Protein AF-A0A2V6U4R4-F1 (afdb_monomer)

pLDDT: mean 84.95, std 18.29, range [41.78, 98.5]

Sequence (99 aa):
MRAALGGVLVFAVSGLGAGFGWAGSFTIEPGQSALVVQVFKDGVAARLAHDHVVQARAFSGSVAYDPQKPDASSIQVKVEVGSLVADEPATRRKLGLAA

Structure (mmCIF, N/CA/C/O backbone):
data_AF-A0A2V6U4R4-F1
#
_entry.id   AF-A0A2V6U4R4-F1
#
loop_
_atom_site.group_PDB
_atom_site.id
_atom_site.type_symbol
_atom_site.label_atom_id
_atom_site.label_alt_id
_atom_site.label_comp_id
_atom_site.label_asym_id
_atom_site.label_entity_id
_atom_site.label_seq_id
_atom_site.pdbx_PDB_ins_code
_atom_site.Cartn_x
_atom_site.Cartn_y
_atom_site.Cartn_z
_atom_site.occupancy
_atom_site.B_iso_or_equiv
_atom_site.auth_seq_id
_atom_site.auth_comp_id
_atom_site.auth_asym_id
_atom_site.auth_atom_id
_atom_site.pdbx_PDB_model_num
ATOM 1 N N . MET A 1 1 ? 44.208 39.583 -48.504 1.00 41.78 1 MET A N 1
ATOM 2 C CA . MET A 1 1 ? 42.989 39.156 -49.226 1.00 41.78 1 MET A CA 1
ATOM 3 C C . MET A 1 1 ? 42.238 38.177 -48.338 1.00 41.78 1 MET A C 1
ATOM 5 O O . MET A 1 1 ? 42.860 37.280 -47.790 1.00 41.78 1 MET A O 1
ATOM 9 N N . ARG A 1 2 ? 40.953 38.450 -48.086 1.00 45.47 2 ARG A N 1
ATO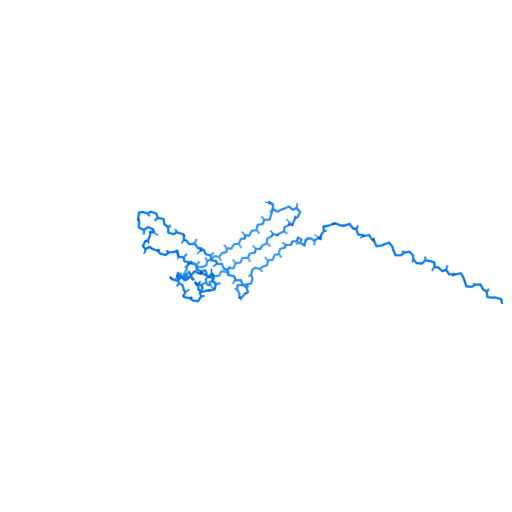M 10 C CA . ARG A 1 2 ? 40.078 37.735 -47.143 1.00 45.47 2 ARG A CA 1
ATOM 11 C C . ARG A 1 2 ? 39.403 36.582 -47.890 1.00 45.47 2 ARG A C 1
ATOM 13 O O . ARG A 1 2 ? 38.844 36.826 -48.951 1.00 45.47 2 ARG A O 1
ATOM 20 N N . ALA A 1 3 ? 39.397 35.385 -47.320 1.00 43.03 3 ALA A N 1
ATOM 21 C CA . ALA A 1 3 ? 38.456 34.332 -47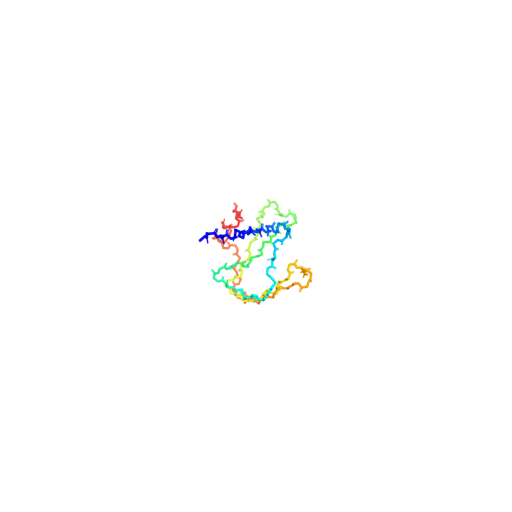.688 1.00 43.03 3 ALA A CA 1
ATOM 22 C C . ALA A 1 3 ? 38.116 33.554 -46.412 1.00 43.03 3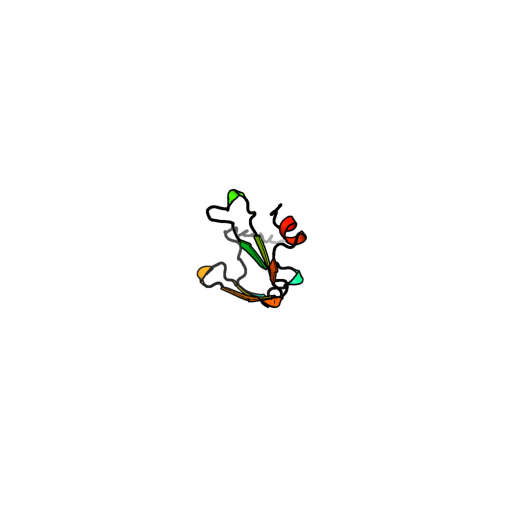 ALA A C 1
ATOM 24 O O . ALA A 1 3 ? 38.806 32.613 -46.036 1.00 43.03 3 ALA A O 1
ATOM 25 N N . ALA A 1 4 ? 37.097 34.022 -45.692 1.00 45.12 4 ALA A N 1
ATOM 26 C CA . ALA A 1 4 ? 36.482 33.257 -44.619 1.00 45.12 4 ALA A CA 1
ATOM 27 C C . ALA A 1 4 ? 35.429 32.353 -45.271 1.00 45.12 4 ALA A C 1
ATOM 29 O O . ALA A 1 4 ? 34.414 32.852 -45.756 1.00 45.12 4 ALA A O 1
ATOM 30 N N . LEU A 1 5 ? 35.692 31.046 -45.345 1.00 48.25 5 LEU A N 1
ATOM 31 C CA . LEU A 1 5 ? 34.666 30.076 -45.718 1.00 48.25 5 LEU A CA 1
ATOM 32 C C . LEU A 1 5 ? 33.695 29.929 -44.543 1.00 48.25 5 LEU A C 1
ATOM 34 O O . LEU A 1 5 ? 34.075 29.491 -43.459 1.00 48.25 5 LEU A O 1
ATOM 38 N N . GLY A 1 6 ? 32.444 30.328 -44.771 1.00 44.22 6 GLY A N 1
ATOM 39 C CA . GLY A 1 6 ? 31.339 30.110 -43.849 1.00 44.22 6 GLY A CA 1
ATOM 40 C C . GLY A 1 6 ? 30.996 28.625 -43.770 1.00 44.22 6 GLY A C 1
ATOM 41 O O . GLY A 1 6 ? 30.605 28.021 -44.767 1.00 44.22 6 GLY A O 1
ATOM 42 N N . GLY A 1 7 ? 31.145 28.041 -42.583 1.00 49.09 7 GLY A N 1
ATOM 43 C CA . GLY A 1 7 ? 30.633 26.710 -42.278 1.00 49.09 7 GLY A CA 1
ATOM 44 C C . GLY A 1 7 ? 29.139 26.787 -41.981 1.00 49.09 7 GLY A C 1
ATOM 45 O O . GLY A 1 7 ? 28.730 27.422 -41.011 1.00 49.09 7 GLY A O 1
ATOM 46 N N . VAL A 1 8 ? 28.323 26.151 -42.818 1.00 48.50 8 VAL A N 1
ATOM 47 C CA . VAL A 1 8 ? 26.898 25.937 -42.546 1.00 48.50 8 VAL A CA 1
ATOM 48 C C . VAL A 1 8 ? 26.785 24.865 -41.463 1.00 48.50 8 VAL A C 1
ATOM 50 O O . VAL A 1 8 ? 27.150 23.712 -41.683 1.00 48.50 8 VAL A O 1
ATOM 53 N N . LEU A 1 9 ? 26.294 25.246 -40.285 1.00 45.19 9 LEU A N 1
ATOM 54 C CA . LEU A 1 9 ? 25.995 24.321 -39.198 1.00 45.19 9 LEU A CA 1
ATOM 55 C C . LEU A 1 9 ? 24.560 23.810 -39.382 1.00 45.19 9 LEU A C 1
ATOM 57 O O . LEU A 1 9 ? 23.595 24.519 -39.101 1.00 45.19 9 LEU A O 1
ATOM 61 N N . VAL A 1 10 ? 24.414 22.590 -39.895 1.00 51.12 10 VAL A N 1
ATOM 62 C CA . VAL A 1 10 ? 23.112 21.918 -39.989 1.00 51.12 10 VAL A CA 1
ATOM 63 C C . VAL A 1 10 ? 22.810 21.277 -38.635 1.00 51.12 10 VAL A C 1
ATOM 65 O O . VAL A 1 10 ? 23.373 20.241 -38.294 1.00 51.12 10 VAL A O 1
ATOM 68 N N . PHE A 1 11 ? 21.915 21.884 -37.855 1.00 47.81 11 PHE A N 1
ATOM 69 C CA . PHE A 1 11 ? 21.291 21.210 -36.717 1.00 47.81 11 PHE A CA 1
ATOM 70 C C . PHE A 1 11 ? 20.166 20.315 -37.238 1.00 47.81 11 PHE A C 1
ATOM 72 O O . PHE A 1 11 ? 19.063 20.781 -37.522 1.00 47.81 11 PHE A O 1
ATOM 79 N N . ALA A 1 12 ? 20.441 19.020 -37.369 1.00 56.91 12 ALA A N 1
ATOM 80 C CA . ALA A 1 12 ? 19.386 18.030 -37.513 1.00 56.91 12 ALA A CA 1
ATOM 81 C C . ALA A 1 12 ? 18.660 17.904 -36.163 1.00 56.91 12 ALA A C 1
ATOM 83 O O . ALA A 1 12 ? 19.157 17.271 -35.232 1.00 56.91 12 ALA A O 1
ATOM 84 N N . VAL A 1 13 ? 17.491 18.536 -36.034 1.00 56.50 13 VAL A N 1
ATOM 85 C CA . VAL A 1 13 ? 16.556 18.232 -34.946 1.00 56.50 13 VAL A CA 1
ATOM 86 C C . VAL A 1 13 ? 15.868 16.921 -35.305 1.00 56.50 13 VAL A C 1
ATOM 88 O O . VAL A 1 13 ? 14.897 16.888 -36.059 1.00 56.50 13 VAL A O 1
ATOM 91 N N . SER A 1 14 ? 16.404 15.822 -34.782 1.00 59.75 14 SER A N 1
ATOM 92 C CA . SER A 1 14 ? 15.755 14.515 -34.828 1.00 59.75 14 SER A CA 1
ATOM 93 C C . SER A 1 14 ? 14.593 14.499 -33.838 1.00 59.75 14 SER A C 1
ATOM 95 O O . SER A 1 14 ? 14.750 14.143 -32.673 1.00 59.75 14 SER A O 1
ATOM 97 N N . GLY A 1 15 ? 13.414 14.909 -34.299 1.00 66.38 15 GLY A N 1
ATOM 98 C CA . GLY A 1 15 ? 12.157 14.596 -33.633 1.00 66.38 15 GLY A CA 1
ATOM 99 C C . GLY A 1 15 ? 11.692 13.197 -34.032 1.00 66.38 15 GLY A C 1
ATOM 100 O O . GLY A 1 15 ? 11.125 13.039 -35.107 1.00 66.38 15 GLY A O 1
ATOM 101 N N . LEU A 1 16 ? 11.903 12.200 -33.168 1.00 56.62 16 LEU A N 1
ATOM 102 C CA . LEU A 1 16 ? 11.196 10.915 -33.204 1.00 56.62 16 LEU A CA 1
ATOM 103 C C . LEU A 1 16 ? 10.906 10.427 -31.774 1.00 56.62 16 LEU A C 1
ATOM 105 O O . LEU A 1 16 ? 11.800 9.984 -31.067 1.00 56.62 16 LEU A O 1
ATOM 109 N N . GLY A 1 17 ? 9.635 10.582 -31.390 1.00 52.53 17 GLY A N 1
ATOM 110 C CA . GLY A 1 17 ? 8.761 9.606 -30.723 1.00 52.53 17 GLY A CA 1
ATOM 111 C C . GLY A 1 17 ? 9.261 8.752 -29.549 1.00 52.53 17 GLY A C 1
ATOM 112 O O . GLY A 1 17 ? 10.189 7.971 -29.689 1.00 52.53 17 GLY A O 1
ATOM 113 N N . ALA A 1 18 ? 8.463 8.790 -28.471 1.00 55.22 18 ALA A N 1
ATOM 114 C CA . ALA A 1 18 ? 8.519 8.019 -27.221 1.00 55.22 18 ALA A CA 1
ATOM 115 C C . ALA A 1 18 ? 9.634 8.442 -26.252 1.00 55.22 18 ALA A C 1
ATOM 117 O O . ALA A 1 18 ? 10.809 8.146 -26.432 1.00 55.22 18 ALA A O 1
ATOM 118 N N . GLY A 1 19 ? 9.247 9.139 -25.178 1.00 54.50 19 GLY A N 1
ATOM 119 C CA . GLY A 1 19 ? 10.161 9.431 -24.079 1.00 54.50 19 GLY A CA 1
ATOM 120 C C . GLY A 1 19 ? 10.744 8.130 -23.533 1.00 54.50 19 GLY A C 1
ATOM 121 O O . GLY A 1 19 ? 9.996 7.209 -23.208 1.00 54.50 19 GLY A O 1
ATOM 122 N N . PHE A 1 20 ? 12.071 8.053 -23.436 1.00 56.91 20 PHE A N 1
ATOM 123 C CA . PHE A 1 20 ? 12.751 6.976 -22.729 1.00 56.91 20 PHE A CA 1
ATOM 124 C C . PHE A 1 20 ? 12.299 7.015 -21.269 1.00 56.91 20 PHE A C 1
ATOM 126 O O . PHE A 1 20 ? 12.796 7.810 -20.473 1.00 56.91 20 PHE A O 1
ATOM 133 N N . GLY A 1 21 ? 11.311 6.196 -20.915 1.00 64.56 21 GLY A N 1
ATOM 134 C CA . GLY A 1 21 ? 11.055 5.899 -19.517 1.00 64.56 21 GLY A CA 1
ATOM 135 C C . GLY A 1 21 ? 12.293 5.192 -18.969 1.00 64.56 21 GLY A C 1
ATOM 136 O O . GLY A 1 21 ? 12.824 4.281 -19.605 1.00 64.56 21 GLY A O 1
ATOM 137 N N . TRP A 1 22 ? 12.794 5.642 -17.825 1.00 77.56 22 TRP A N 1
ATOM 138 C CA . TRP A 1 22 ? 13.985 5.051 -17.230 1.00 77.56 22 TRP A CA 1
ATOM 139 C C . TRP A 1 22 ? 13.604 3.718 -16.590 1.00 77.56 22 TRP A C 1
ATOM 141 O O . TRP A 1 22 ? 12.731 3.676 -15.723 1.00 77.56 22 TRP A O 1
ATOM 151 N N . ALA A 1 23 ? 14.254 2.641 -17.029 1.00 91.50 23 ALA A N 1
ATOM 152 C CA . ALA A 1 23 ? 14.229 1.375 -16.316 1.00 91.50 23 ALA A CA 1
ATOM 153 C C . ALA A 1 23 ? 15.159 1.457 -15.099 1.00 91.50 23 ALA A C 1
ATOM 155 O O . ALA A 1 23 ? 16.207 2.109 -15.153 1.00 91.50 23 ALA A O 1
ATOM 156 N N . GLY A 1 24 ? 14.801 0.798 -14.003 1.00 94.88 24 GLY A N 1
ATOM 157 C CA . GLY A 1 24 ? 15.627 0.824 -12.805 1.00 94.88 24 GLY A CA 1
ATOM 158 C C . GLY A 1 24 ? 15.014 0.139 -11.596 1.00 94.88 24 GLY A C 1
ATOM 159 O O . GLY A 1 24 ? 13.863 -0.299 -11.607 1.00 94.88 24 GLY A O 1
ATOM 160 N N . SER A 1 25 ? 15.827 0.082 -10.544 1.00 96.81 25 SER A N 1
ATOM 161 C CA . SER A 1 25 ? 15.434 -0.388 -9.222 1.00 96.81 25 S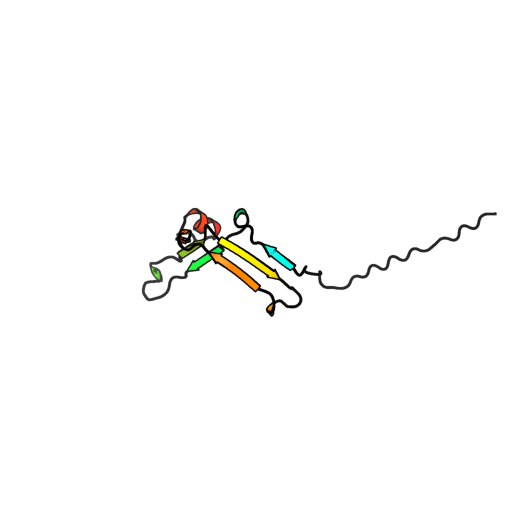ER A CA 1
ATOM 162 C C . SER A 1 25 ? 15.327 0.795 -8.270 1.00 96.81 25 SER A C 1
ATOM 164 O O . SER A 1 25 ? 16.255 1.598 -8.163 1.00 96.81 25 SER A O 1
ATOM 166 N N . PHE A 1 26 ? 14.212 0.879 -7.557 1.00 96.69 26 PHE A N 1
ATOM 167 C CA . PHE A 1 26 ? 13.897 1.959 -6.630 1.00 96.69 26 PHE A CA 1
ATOM 168 C C . PHE A 1 26 ? 13.576 1.389 -5.253 1.00 96.69 26 PHE A C 1
ATOM 170 O O . PHE A 1 26 ? 12.978 0.318 -5.139 1.00 96.69 26 PHE A O 1
ATOM 177 N N . THR A 1 27 ? 13.933 2.129 -4.209 1.00 98.06 27 THR A N 1
ATOM 178 C CA . THR A 1 27 ? 13.505 1.847 -2.835 1.00 98.06 27 THR A CA 1
ATOM 179 C C . THR A 1 27 ? 12.291 2.704 -2.513 1.00 98.06 27 THR A C 1
ATOM 181 O O . THR A 1 27 ? 12.258 3.889 -2.843 1.00 98.06 27 THR A O 1
ATOM 184 N N . ILE A 1 28 ? 11.290 2.113 -1.867 1.00 97.88 28 ILE A N 1
ATOM 185 C CA . ILE A 1 28 ? 10.105 2.840 -1.413 1.00 97.88 28 ILE A CA 1
ATOM 186 C C . ILE A 1 28 ? 10.483 3.675 -0.188 1.00 97.88 28 ILE A C 1
ATOM 188 O O . ILE A 1 28 ? 10.901 3.117 0.822 1.00 97.88 28 ILE A O 1
ATOM 192 N N . GLU A 1 29 ? 10.297 4.993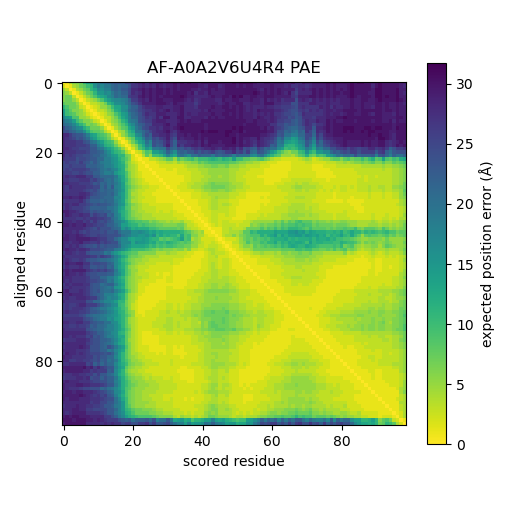 -0.274 1.00 97.56 29 GLU A N 1
ATOM 193 C CA . GLU A 1 29 ? 10.453 5.927 0.846 1.00 97.56 29 GLU A CA 1
ATOM 194 C C . GLU A 1 29 ? 9.108 6.077 1.582 1.00 97.56 29 GLU A C 1
ATOM 196 O O . GLU A 1 29 ? 8.197 6.728 1.050 1.00 97.56 29 GLU A O 1
ATOM 201 N N . PRO A 1 30 ? 8.926 5.487 2.781 1.00 95.12 30 PRO A N 1
ATOM 202 C CA . PRO A 1 30 ? 7.620 5.443 3.436 1.00 95.12 30 PRO A CA 1
ATOM 203 C C . PRO A 1 30 ? 7.095 6.829 3.818 1.00 95.12 30 PRO A C 1
ATOM 205 O O . PRO A 1 30 ? 5.889 7.055 3.743 1.00 95.12 30 PRO A O 1
ATOM 208 N N . GLY A 1 31 ? 7.973 7.781 4.159 1.00 94.88 31 GLY A N 1
ATOM 209 C CA . GLY A 1 31 ? 7.566 9.147 4.516 1.00 94.88 31 GLY A CA 1
ATOM 210 C C . GLY A 1 31 ? 6.979 9.948 3.347 1.00 94.88 31 GLY A C 1
ATOM 211 O O . GLY A 1 31 ? 6.286 10.944 3.558 1.00 94.88 31 GLY A O 1
ATOM 212 N N . GLN A 1 32 ? 7.233 9.506 2.115 1.00 96.06 32 GLN A N 1
ATOM 213 C CA . GLN A 1 32 ? 6.749 10.112 0.869 1.00 96.06 32 GLN A CA 1
ATOM 214 C C . GLN A 1 32 ? 5.710 9.225 0.160 1.00 96.06 32 GLN A C 1
ATOM 216 O O . GLN A 1 32 ? 5.221 9.581 -0.911 1.00 96.06 32 GLN A O 1
ATOM 221 N N . SER A 1 33 ? 5.360 8.079 0.748 1.00 96.25 33 SER A N 1
ATOM 222 C CA . SER A 1 33 ? 4.510 7.059 0.134 1.00 96.25 33 SER A CA 1
ATOM 223 C C . SER A 1 33 ? 3.279 6.770 0.990 1.00 96.25 33 SER A C 1
ATOM 225 O O . SER A 1 33 ? 3.223 7.074 2.180 1.00 96.25 33 SER A O 1
ATOM 227 N N . ALA A 1 34 ? 2.263 6.155 0.391 1.00 95.12 34 ALA A N 1
ATOM 228 C CA . ALA A 1 34 ? 1.121 5.629 1.125 1.00 95.12 34 ALA A CA 1
ATOM 229 C C . ALA A 1 34 ? 0.749 4.257 0.568 1.00 95.12 34 ALA A C 1
ATOM 231 O O . ALA A 1 34 ? 0.563 4.113 -0.638 1.00 95.12 34 ALA A O 1
ATOM 232 N N . LEU A 1 35 ? 0.614 3.272 1.455 1.00 96.62 35 LEU A N 1
ATOM 233 C CA . LEU A 1 35 ? 0.053 1.968 1.131 1.00 96.62 35 LEU A CA 1
ATOM 234 C C . LEU A 1 35 ? -1.294 1.830 1.832 1.00 96.62 35 LEU A C 1
ATOM 236 O O . LEU A 1 35 ? -1.371 1.838 3.065 1.00 96.62 35 LEU A O 1
ATOM 240 N 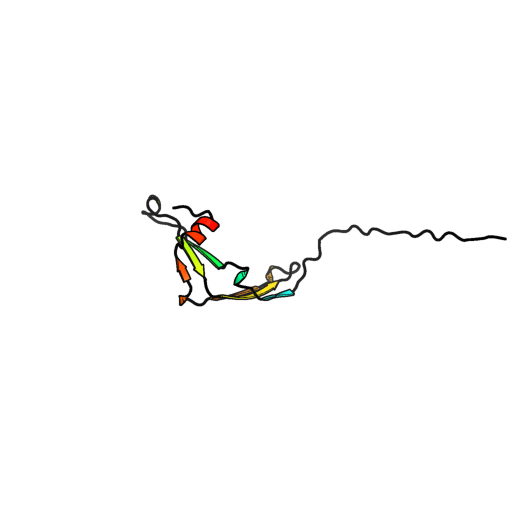N . VAL A 1 36 ? -2.352 1.742 1.033 1.00 96.38 36 VAL A N 1
ATOM 241 C CA . VAL A 1 36 ? -3.728 1.763 1.514 1.00 96.38 36 VAL A CA 1
ATOM 242 C C . VAL A 1 36 ? -4.559 0.736 0.759 1.00 96.38 36 VAL A C 1
ATOM 244 O O . VAL A 1 36 ? -4.424 0.601 -0.455 1.00 96.38 36 VAL A O 1
ATOM 247 N N . VAL A 1 37 ? -5.438 0.047 1.480 1.00 95.94 37 VAL A N 1
ATOM 248 C CA . VAL A 1 37 ? -6.475 -0.818 0.918 1.00 95.94 37 VAL A CA 1
ATOM 249 C C . VAL A 1 37 ? -7.831 -0.194 1.211 1.00 95.94 37 VAL A C 1
ATOM 251 O O . VAL A 1 37 ? -8.144 0.096 2.365 1.00 95.94 37 VAL A O 1
ATOM 254 N N . GLN A 1 38 ? -8.638 -0.003 0.170 1.00 95.00 38 GLN A N 1
ATOM 255 C CA . GLN A 1 38 ? -10.057 0.298 0.317 1.00 95.00 38 GLN A CA 1
ATOM 256 C C . GLN A 1 38 ? -10.842 -1.011 0.265 1.00 95.00 38 GLN A C 1
ATOM 258 O O . GLN A 1 38 ? -10.646 -1.826 -0.637 1.00 95.00 38 GLN A O 1
ATOM 263 N N . VAL A 1 39 ? -11.716 -1.207 1.245 1.00 93.62 39 VAL A N 1
ATOM 264 C CA . VAL A 1 39 ? -12.579 -2.380 1.354 1.00 93.62 39 VAL A CA 1
ATOM 265 C C . VAL A 1 39 ? -14.008 -1.933 1.088 1.00 93.62 39 VAL A C 1
ATOM 267 O O . VAL A 1 39 ? -14.539 -1.074 1.790 1.00 93.62 39 VAL A O 1
ATOM 270 N N . PHE A 1 40 ? -14.620 -2.517 0.064 1.00 92.00 40 PHE A N 1
ATOM 271 C CA . PHE A 1 40 ? -15.980 -2.189 -0.343 1.00 92.00 40 PHE A CA 1
ATOM 272 C C . PHE A 1 40 ? -16.983 -3.026 0.439 1.00 92.00 40 PHE A C 1
ATOM 274 O O . PHE A 1 40 ? -16.819 -4.239 0.590 1.00 92.00 40 PHE A O 1
ATOM 281 N N . LYS A 1 41 ? -18.029 -2.372 0.934 1.00 91.44 41 LYS A N 1
ATOM 282 C CA . LYS A 1 41 ? -19.150 -3.053 1.587 1.00 91.44 41 LYS A CA 1
ATOM 283 C C . LYS A 1 41 ? -19.924 -3.910 0.578 1.00 91.44 41 LYS A C 1
ATOM 285 O O . LYS A 1 41 ? -20.196 -3.468 -0.538 1.00 91.44 41 LYS A O 1
ATOM 290 N N . ASP A 1 42 ? -20.356 -5.091 1.001 1.00 90.62 42 ASP A N 1
ATOM 291 C CA . ASP A 1 42 ? -21.171 -5.993 0.183 1.00 90.62 42 ASP A CA 1
ATOM 292 C C . ASP A 1 42 ? -22.178 -6.779 1.047 1.00 90.62 42 ASP A C 1
ATOM 294 O O . ASP A 1 42 ? -22.100 -6.785 2.280 1.00 90.62 42 ASP A O 1
ATOM 298 N N . GLY A 1 43 ? -23.165 -7.403 0.406 1.00 90.88 43 GLY A N 1
ATOM 299 C CA . GLY A 1 43 ? -24.198 -8.219 1.039 1.00 90.88 43 GLY A CA 1
ATOM 300 C C . GLY A 1 43 ? -25.466 -7.462 1.450 1.00 90.88 43 GLY A C 1
ATOM 301 O O . GLY A 1 43 ? -25.656 -6.276 1.182 1.00 90.88 43 GLY A O 1
ATOM 302 N N . VAL A 1 44 ? -26.374 -8.175 2.123 1.00 87.25 44 VAL A N 1
ATOM 303 C CA . VAL A 1 44 ? -27.749 -7.714 2.422 1.00 87.25 44 VAL A CA 1
ATOM 304 C C . VAL A 1 44 ? -27.784 -6.411 3.239 1.00 87.25 44 VAL A C 1
ATOM 306 O O . VAL A 1 44 ? -28.706 -5.612 3.092 1.00 87.25 44 VAL A O 1
ATOM 309 N N . ALA A 1 45 ? -26.758 -6.152 4.053 1.00 83.19 45 ALA A N 1
ATOM 310 C CA . ALA A 1 45 ? -26.644 -4.949 4.881 1.00 83.19 45 ALA A CA 1
ATOM 311 C C . ALA A 1 45 ? -25.825 -3.808 4.237 1.00 83.19 45 ALA A C 1
ATOM 313 O O . ALA A 1 45 ? -25.656 -2.755 4.851 1.00 83.19 45 ALA A O 1
ATOM 314 N N . ALA A 1 46 ? -25.352 -3.955 2.993 1.00 87.75 46 ALA A N 1
ATOM 315 C CA . ALA A 1 46 ? -24.465 -2.988 2.330 1.00 87.75 46 ALA A CA 1
ATOM 316 C C . ALA A 1 46 ? -25.065 -1.582 2.142 1.00 87.75 46 ALA A C 1
ATOM 318 O O . ALA A 1 46 ? -24.342 -0.636 1.837 1.00 87.75 46 ALA A O 1
ATOM 319 N N . ARG A 1 47 ? -26.385 -1.415 2.288 1.00 84.81 47 ARG A N 1
ATOM 320 C CA . ARG A 1 47 ? -27.047 -0.099 2.219 1.00 84.81 47 ARG A CA 1
ATOM 321 C C . ARG A 1 47 ? -26.949 0.697 3.523 1.00 84.81 47 ARG A C 1
ATOM 323 O O . ARG A 1 47 ? -27.234 1.887 3.501 1.00 84.81 47 ARG A O 1
ATOM 330 N N . LEU A 1 48 ? -26.578 0.047 4.626 1.00 88.56 48 LEU A N 1
ATOM 331 C CA . LEU A 1 48 ? -26.463 0.654 5.957 1.00 88.56 48 LEU A CA 1
ATOM 332 C C . LEU A 1 48 ? -25.004 0.825 6.411 1.00 88.56 48 LEU A C 1
ATOM 334 O O . LEU A 1 48 ? -24.757 1.431 7.448 1.00 88.56 48 LEU A O 1
ATOM 338 N N . ALA A 1 49 ? -24.048 0.282 5.656 1.00 88.19 49 ALA A N 1
ATOM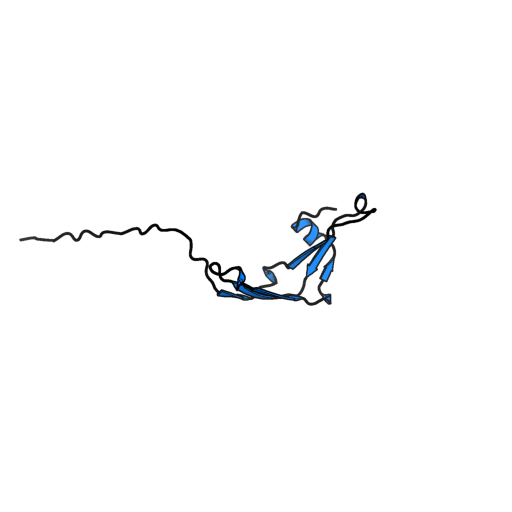 339 C CA . ALA A 1 49 ? -22.618 0.370 5.932 1.00 88.19 49 ALA A CA 1
ATOM 340 C C . ALA A 1 49 ? -21.932 1.426 5.049 1.00 88.19 49 ALA A C 1
ATOM 342 O O . ALA A 1 49 ? -22.485 1.876 4.042 1.00 88.19 49 ALA A O 1
ATOM 343 N N . HIS A 1 50 ? -20.699 1.778 5.408 1.00 90.62 50 HIS A N 1
ATOM 344 C CA . HIS A 1 50 ? -19.780 2.554 4.577 1.00 90.62 50 HIS A CA 1
ATOM 345 C C . HIS A 1 50 ? -18.633 1.669 4.078 1.00 90.62 50 HIS A C 1
ATOM 347 O O . HIS A 1 50 ? -18.407 0.581 4.603 1.00 90.62 50 HIS A O 1
ATOM 353 N N . ASP A 1 51 ? -17.915 2.138 3.059 1.00 92.56 51 ASP A N 1
ATOM 354 C CA . ASP A 1 51 ? -16.658 1.513 2.651 1.00 92.56 51 ASP A CA 1
ATOM 355 C C . ASP A 1 51 ? -15.569 1.831 3.671 1.00 92.56 51 ASP A C 1
ATOM 357 O O . ASP A 1 51 ? -15.492 2.948 4.202 1.00 92.56 51 ASP A O 1
ATOM 361 N N . HIS A 1 52 ? -14.712 0.853 3.918 1.00 94.12 52 HIS A N 1
ATOM 362 C CA . HIS A 1 52 ? -13.641 0.946 4.894 1.00 94.12 52 HIS A CA 1
ATOM 363 C C . HIS A 1 52 ? -12.309 1.231 4.218 1.00 94.12 52 HIS A C 1
ATOM 365 O O . HIS A 1 52 ? -12.100 0.952 3.034 1.00 94.12 52 HIS A O 1
ATOM 371 N N . VAL A 1 53 ? -11.376 1.761 4.997 1.00 96.19 53 VAL A N 1
ATOM 372 C CA . VAL A 1 53 ? -9.998 1.943 4.556 1.00 96.19 53 VAL A CA 1
ATOM 373 C C . VAL A 1 53 ? -9.029 1.408 5.593 1.00 96.19 53 VAL A C 1
ATOM 375 O O . VAL A 1 53 ? -9.198 1.647 6.783 1.00 96.19 53 VAL A O 1
ATOM 378 N N . VAL A 1 54 ? -7.989 0.711 5.146 1.00 97.69 54 VAL A N 1
ATOM 379 C CA . VAL A 1 54 ? -6.903 0.227 6.001 1.00 97.69 54 VAL A CA 1
ATOM 380 C C . VAL A 1 54 ? -5.584 0.752 5.458 1.00 97.69 54 VAL A C 1
ATOM 382 O O . VAL A 1 54 ? -5.231 0.490 4.309 1.00 97.69 54 VAL A O 1
ATOM 385 N N . GLN A 1 55 ? -4.847 1.493 6.281 1.00 97.62 55 GLN A N 1
ATOM 386 C CA . GLN A 1 55 ? -3.527 2.011 5.934 1.00 97.62 55 GLN A CA 1
ATOM 387 C C . GLN A 1 55 ? -2.429 1.268 6.693 1.00 97.62 55 GLN A C 1
ATOM 389 O O . GLN A 1 55 ? -2.518 1.097 7.907 1.00 97.62 55 GLN A O 1
ATOM 394 N N . ALA A 1 56 ? -1.351 0.913 5.993 1.00 98.12 56 ALA A N 1
ATOM 395 C CA . ALA A 1 56 ? -0.107 0.490 6.628 1.00 98.12 56 ALA A CA 1
ATOM 396 C C . ALA A 1 56 ? 0.705 1.712 7.080 1.00 98.12 56 ALA A C 1
ATOM 398 O O . ALA A 1 56 ? 1.052 2.572 6.263 1.00 98.12 56 ALA A O 1
ATOM 399 N N . ARG A 1 57 ? 1.015 1.800 8.380 1.00 96.88 57 ARG A N 1
ATOM 400 C CA . ARG A 1 57 ? 1.840 2.883 8.949 1.00 96.88 57 ARG A CA 1
ATOM 401 C C . ARG A 1 57 ? 3.330 2.558 8.986 1.00 96.88 57 ARG A C 1
ATOM 403 O O . ARG A 1 57 ? 4.136 3.482 8.996 1.00 96.88 57 ARG A O 1
ATOM 410 N N . ALA A 1 58 ? 3.692 1.278 8.953 1.00 98.12 58 ALA A N 1
ATOM 411 C CA . ALA A 1 58 ? 5.067 0.817 8.832 1.00 98.12 58 ALA A CA 1
ATOM 412 C C . ALA A 1 58 ? 5.172 -0.232 7.719 1.00 98.12 58 ALA A C 1
ATOM 414 O O . ALA A 1 58 ? 4.596 -1.322 7.791 1.00 98.1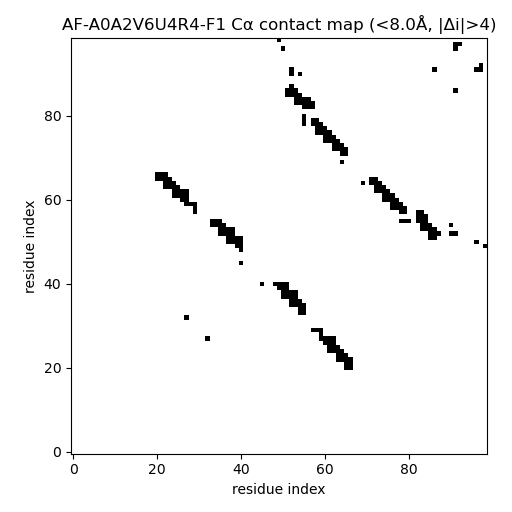2 58 ALA A O 1
ATOM 415 N N . PHE A 1 59 ? 5.911 0.122 6.673 1.00 98.44 59 PHE A N 1
ATOM 416 C CA . PHE A 1 59 ? 6.193 -0.741 5.537 1.00 98.44 59 PHE A CA 1
ATOM 417 C C . PHE A 1 59 ? 7.530 -0.361 4.904 1.00 98.44 59 PHE A C 1
ATOM 419 O O . PHE A 1 59 ? 8.028 0.750 5.085 1.00 98.44 59 PHE A O 1
ATOM 426 N N . SER A 1 60 ? 8.101 -1.291 4.153 1.00 98.44 60 SER A N 1
ATOM 427 C CA . SER A 1 60 ? 9.290 -1.079 3.331 1.00 98.44 60 SER A CA 1
ATOM 428 C C . SER A 1 60 ? 9.169 -1.889 2.049 1.00 98.44 60 SER A C 1
ATOM 430 O O . SER A 1 60 ? 8.351 -2.807 1.957 1.00 98.44 60 SER A O 1
ATOM 432 N N . GLY A 1 61 ? 9.963 -1.556 1.038 1.00 97.81 61 GLY A N 1
ATOM 433 C CA . GLY A 1 61 ? 9.916 -2.308 -0.203 1.00 97.81 61 GLY A CA 1
ATOM 434 C C . GLY A 1 61 ? 10.768 -1.731 -1.312 1.00 97.81 61 GLY A C 1
ATOM 435 O O . GLY A 1 61 ? 11.472 -0.733 -1.139 1.00 97.81 61 GLY A O 1
ATOM 436 N N . SER A 1 62 ? 10.673 -2.379 -2.462 1.00 98.25 62 SER A N 1
ATOM 437 C CA . SER A 1 62 ? 11.390 -2.014 -3.672 1.00 98.25 62 SER A CA 1
ATOM 438 C C . SER A 1 62 ? 10.509 -2.168 -4.907 1.00 98.25 62 SER A C 1
ATOM 440 O O . SER A 1 62 ? 9.524 -2.912 -4.919 1.00 98.25 62 SER A O 1
ATOM 442 N N . VAL A 1 63 ? 10.879 -1.435 -5.952 1.00 97.75 63 VAL A N 1
ATOM 443 C CA . VAL A 1 63 ? 10.246 -1.461 -7.269 1.00 97.75 63 VAL A CA 1
ATOM 444 C C . VAL A 1 63 ? 11.326 -1.750 -8.299 1.00 97.75 63 VAL A C 1
ATOM 446 O O . VAL A 1 63 ? 12.295 -1.002 -8.384 1.00 97.75 63 VAL A O 1
ATOM 449 N N . ALA A 1 64 ? 11.155 -2.805 -9.088 1.00 97.81 64 ALA A N 1
ATOM 450 C CA . ALA A 1 64 ? 11.899 -3.021 -10.322 1.00 97.81 64 ALA A CA 1
ATOM 451 C C . ALA A 1 64 ? 10.981 -2.643 -11.486 1.00 97.81 64 ALA A C 1
ATOM 453 O O . ALA A 1 64 ? 9.936 -3.267 -11.664 1.00 97.81 64 ALA A O 1
ATOM 454 N N . TYR A 1 65 ? 11.343 -1.612 -12.244 1.00 96.12 65 TYR A N 1
ATOM 455 C CA . TYR A 1 65 ? 10.518 -1.070 -13.321 1.00 96.12 65 TYR A CA 1
ATOM 456 C C . TYR A 1 65 ? 11.263 -1.093 -14.654 1.00 96.12 65 TYR A C 1
ATOM 458 O O . TYR A 1 65 ? 12.408 -0.650 -14.732 1.00 96.12 65 TYR A O 1
ATOM 466 N N . ASP A 1 66 ? 10.592 -1.570 -15.699 1.00 95.12 66 ASP A N 1
ATOM 467 C CA . ASP A 1 66 ? 11.023 -1.473 -17.091 1.00 95.12 66 ASP A CA 1
ATOM 468 C C . ASP A 1 66 ? 9.817 -1.073 -17.968 1.00 95.12 66 ASP A C 1
ATOM 470 O O . ASP A 1 66 ? 8.920 -1.889 -18.190 1.00 95.12 66 ASP A O 1
ATOM 474 N N . PRO A 1 67 ? 9.775 0.161 -18.502 1.00 93.56 67 PRO A N 1
ATOM 475 C CA . PRO A 1 67 ? 8.673 0.619 -19.348 1.00 93.56 67 PRO A CA 1
ATOM 476 C C . PRO A 1 67 ? 8.598 -0.099 -20.698 1.00 93.56 67 PRO A C 1
ATOM 478 O O . PRO A 1 67 ? 7.556 -0.054 -21.348 1.00 93.56 67 PRO A O 1
ATOM 481 N N . GLN A 1 68 ? 9.685 -0.732 -21.147 1.00 94.50 68 GLN A N 1
ATOM 482 C CA . GLN A 1 68 ? 9.699 -1.535 -22.372 1.00 94.50 68 GLN A CA 1
ATOM 483 C C . GLN A 1 68 ? 9.252 -2.979 -22.110 1.00 94.50 68 GLN A C 1
ATOM 485 O O . GLN A 1 68 ? 8.891 -3.690 -23.048 1.00 94.50 68 GLN A O 1
ATOM 490 N N . LYS A 1 69 ? 9.271 -3.420 -20.844 1.00 94.12 69 LYS A N 1
ATOM 491 C CA . LYS A 1 69 ? 8.847 -4.755 -20.399 1.00 94.12 69 LYS A CA 1
ATOM 492 C C . LYS A 1 69 ? 8.018 -4.655 -19.109 1.00 94.12 69 LYS A C 1
ATOM 494 O O . LYS A 1 69 ? 8.449 -5.145 -18.062 1.00 94.12 69 LYS A O 1
ATOM 499 N N . PRO A 1 70 ? 6.822 -4.043 -19.160 1.00 93.50 70 PRO A N 1
ATOM 500 C CA . PRO A 1 70 ? 6.006 -3.817 -17.968 1.00 93.50 70 PRO A CA 1
ATOM 501 C C . PRO A 1 70 ? 5.646 -5.121 -17.245 1.00 93.50 70 PRO A C 1
ATOM 503 O O . PRO A 1 70 ? 5.696 -5.163 -16.022 1.00 93.50 70 PRO A O 1
ATOM 506 N N . ASP A 1 71 ? 5.407 -6.210 -17.979 1.00 96.38 71 ASP A N 1
ATOM 507 C CA . ASP A 1 71 ? 5.082 -7.521 -17.395 1.00 96.38 71 ASP A CA 1
ATOM 508 C C . ASP A 1 71 ? 6.259 -8.166 -16.640 1.00 96.38 71 ASP A C 1
ATOM 510 O O . ASP A 1 71 ? 6.057 -9.060 -15.821 1.00 96.38 71 ASP A O 1
ATOM 514 N N . ALA A 1 72 ? 7.495 -7.722 -16.900 1.00 95.19 72 ALA A N 1
ATOM 515 C CA . ALA A 1 72 ? 8.687 -8.139 -16.161 1.00 95.19 72 ALA A CA 1
ATOM 516 C C . ALA A 1 72 ? 8.997 -7.218 -14.964 1.00 95.19 72 ALA A C 1
ATOM 518 O O . ALA A 1 72 ? 9.929 -7.487 -14.203 1.00 95.19 72 ALA A O 1
ATOM 519 N N . SER A 1 73 ? 8.240 -6.128 -14.799 1.00 97.62 73 SER A N 1
ATOM 520 C CA . SER A 1 73 ? 8.359 -5.238 -13.645 1.00 97.62 73 SER A CA 1
ATOM 521 C C . SER A 1 73 ? 7.750 -5.885 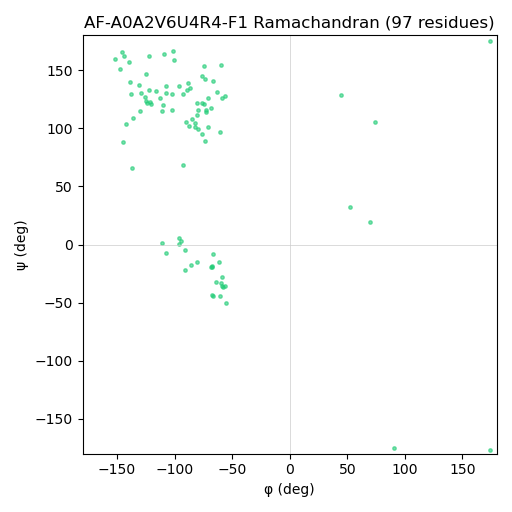-12.401 1.00 97.62 73 SER A C 1
ATOM 523 O O . SER A 1 73 ? 6.848 -6.718 -12.482 1.00 97.62 73 SER A O 1
ATOM 525 N N . SER A 1 74 ? 8.232 -5.503 -11.221 1.00 98.00 74 SER A N 1
ATOM 526 C CA . SER A 1 74 ? 7.719 -6.031 -9.957 1.00 98.00 74 SER A CA 1
ATOM 527 C C . SER A 1 74 ? 7.779 -5.003 -8.835 1.00 98.00 74 SER A C 1
ATOM 529 O O . SER A 1 74 ? 8.639 -4.123 -8.806 1.00 98.00 74 SER A O 1
ATOM 531 N N . ILE A 1 75 ? 6.850 -5.137 -7.892 1.00 97.75 75 ILE A N 1
ATOM 532 C CA . ILE A 1 75 ? 6.808 -4.366 -6.652 1.00 97.75 75 ILE A CA 1
ATOM 533 C C . ILE A 1 75 ? 6.760 -5.370 -5.509 1.00 97.75 75 ILE A C 1
ATOM 535 O O . ILE A 1 75 ? 5.909 -6.260 -5.492 1.00 97.75 75 ILE A O 1
ATOM 539 N N . GLN A 1 76 ? 7.672 -5.229 -4.554 1.00 98.25 76 GLN A N 1
ATOM 540 C CA . GLN A 1 76 ? 7.722 -6.062 -3.357 1.00 98.25 76 GLN A CA 1
ATOM 541 C C . GLN A 1 76 ? 7.608 -5.156 -2.143 1.00 98.25 76 GLN A C 1
ATOM 543 O O . GLN A 1 76 ? 8.412 -4.241 -1.973 1.00 98.25 76 GLN A O 1
ATOM 548 N N . VAL A 1 77 ? 6.606 -5.406 -1.302 1.00 98.19 77 VAL A N 1
ATOM 549 C CA . VAL A 1 77 ? 6.353 -4.618 -0.094 1.00 98.19 77 VAL A CA 1
ATOM 550 C C . VAL A 1 77 ? 6.211 -5.551 1.094 1.00 98.19 77 VAL A C 1
ATOM 552 O O . VAL A 1 77 ? 5.436 -6.506 1.056 1.00 98.19 77 VAL A O 1
ATOM 555 N N . LYS A 1 78 ? 6.942 -5.251 2.164 1.00 98.50 78 LYS A N 1
ATOM 556 C CA . LYS A 1 78 ? 6.760 -5.864 3.474 1.00 98.50 78 LYS A CA 1
ATOM 557 C C . LYS A 1 78 ? 6.000 -4.886 4.361 1.00 98.50 78 LYS A C 1
ATOM 559 O O . LYS A 1 78 ? 6.388 -3.727 4.482 1.00 98.50 78 LYS A O 1
ATOM 564 N N . VAL A 1 79 ? 4.938 -5.370 4.995 1.00 98.38 79 VAL A N 1
ATOM 565 C CA . VAL A 1 79 ? 4.101 -4.592 5.912 1.00 98.38 79 VAL A CA 1
ATOM 566 C C . VAL A 1 79 ? 4.196 -5.188 7.305 1.00 98.38 79 VAL A C 1
ATOM 568 O O . VAL A 1 79 ? 4.031 -6.395 7.478 1.00 98.38 79 VAL A O 1
ATOM 571 N N . GLU A 1 80 ? 4.422 -4.341 8.304 1.00 98.25 80 GLU A N 1
ATOM 572 C CA . GLU A 1 80 ? 4.330 -4.758 9.699 1.00 98.25 80 GLU A CA 1
ATOM 573 C C . GLU A 1 80 ? 2.853 -4.772 10.105 1.00 98.25 80 GLU A C 1
ATOM 575 O O . GLU A 1 80 ? 2.208 -3.724 10.180 1.00 98.25 80 GLU A O 1
ATOM 580 N N . VAL A 1 81 ? 2.300 -5.961 10.351 1.00 97.25 81 VAL A N 1
ATOM 581 C CA . VAL A 1 81 ? 0.852 -6.158 10.566 1.00 97.25 81 VAL A CA 1
ATOM 582 C C . VAL A 1 81 ? 0.317 -5.324 11.736 1.00 97.25 81 VAL A C 1
ATOM 584 O O . VAL A 1 81 ? -0.770 -4.762 11.644 1.00 97.25 81 VAL A O 1
ATOM 587 N N . GLY A 1 82 ? 1.099 -5.162 12.809 1.00 98.12 82 GLY A N 1
ATOM 588 C CA . GLY A 1 82 ? 0.723 -4.330 13.962 1.00 98.12 82 GLY A CA 1
ATOM 589 C C . GLY A 1 82 ? 0.636 -2.825 13.669 1.00 98.12 82 GLY A C 1
ATOM 590 O O . GLY A 1 82 ? 0.191 -2.068 14.524 1.00 98.12 82 GLY A O 1
ATOM 591 N N . SER A 1 83 ? 1.053 -2.383 12.480 1.00 98.00 83 SER A N 1
ATOM 592 C CA . SER A 1 83 ? 0.977 -0.984 12.042 1.00 98.00 83 SER A CA 1
ATOM 593 C C . SER A 1 83 ? -0.261 -0.666 11.198 1.00 98.00 83 SER A C 1
ATOM 595 O O . SER A 1 83 ? -0.403 0.463 10.721 1.00 98.00 83 SER A O 1
ATOM 597 N N . LEU A 1 84 ? -1.127 -1.652 10.957 1.00 98.19 84 LEU A N 1
ATOM 598 C CA . LEU A 1 84 ? -2.351 -1.458 10.192 1.00 98.19 84 LEU A CA 1
ATOM 599 C C . LEU A 1 84 ? -3.353 -0.637 11.007 1.00 98.19 84 LEU A C 1
ATOM 601 O O . LEU A 1 84 ? -3.699 -0.999 12.129 1.00 98.19 84 LEU A O 1
ATOM 605 N N . VAL A 1 85 ? -3.840 0.455 10.421 1.00 97.94 85 VAL A N 1
ATOM 606 C CA . VAL A 1 85 ? -4.853 1.320 11.034 1.00 97.94 85 VAL A CA 1
ATOM 607 C C . VAL A 1 85 ? -6.077 1.367 10.131 1.00 97.94 85 VAL A C 1
ATOM 609 O O . VAL A 1 85 ? -5.983 1.766 8.968 1.00 97.94 85 VAL A O 1
ATOM 612 N N . ALA A 1 86 ? -7.219 0.952 10.674 1.00 97.06 86 ALA A N 1
ATOM 613 C CA . ALA A 1 86 ? -8.508 1.008 9.998 1.00 97.06 86 ALA A CA 1
ATOM 614 C C . ALA A 1 86 ? -9.203 2.354 10.246 1.00 97.06 86 ALA A C 1
ATOM 616 O O . ALA A 1 86 ? -9.185 2.878 11.359 1.00 97.06 86 ALA A O 1
ATOM 617 N N . ASP A 1 87 ? -9.812 2.898 9.194 1.00 95.62 87 ASP A N 1
ATOM 618 C CA . ASP A 1 87 ? -10.723 4.046 9.205 1.00 95.62 87 ASP A CA 1
ATOM 619 C C . ASP A 1 87 ? -10.222 5.305 9.904 1.00 95.62 87 ASP A C 1
ATOM 621 O O . ASP A 1 87 ? -11.002 6.105 10.425 1.00 95.62 87 ASP A O 1
ATOM 625 N N . GLU A 1 88 ? -8.912 5.540 9.856 1.00 94.94 88 GLU A N 1
ATOM 626 C CA . GLU A 1 88 ? -8.358 6.759 10.419 1.00 94.94 88 GLU A CA 1
ATOM 627 C C . GLU A 1 88 ? -8.978 7.994 9.738 1.00 94.94 88 GLU A C 1
ATOM 629 O O . GLU A 1 88 ? -8.897 8.126 8.508 1.00 94.94 88 GLU A O 1
ATOM 634 N N . PRO A 1 89 ? -9.556 8.944 10.503 1.00 94.56 89 PRO A N 1
ATOM 635 C CA . PRO A 1 89 ? -10.296 10.063 9.925 1.00 94.56 89 PRO A CA 1
ATOM 636 C C . PRO A 1 89 ? -9.483 10.899 8.932 1.00 94.56 89 PRO A C 1
ATOM 638 O O . PRO A 1 89 ? -10.021 11.388 7.941 1.00 94.56 89 PRO A O 1
ATOM 641 N N . ALA A 1 90 ? -8.181 11.073 9.176 1.00 92.56 90 ALA A N 1
ATOM 642 C CA . ALA A 1 90 ? -7.301 11.816 8.278 1.00 92.56 90 ALA A CA 1
ATOM 643 C C . ALA A 1 90 ? -7.101 11.098 6.934 1.00 92.56 90 ALA A C 1
ATOM 645 O O . ALA A 1 90 ? -7.186 11.732 5.881 1.00 92.56 90 ALA A O 1
ATOM 646 N N . THR A 1 91 ? -6.891 9.782 6.962 1.00 93.50 91 THR A N 1
ATOM 647 C CA . THR A 1 91 ? -6.716 8.949 5.766 1.00 93.50 91 THR A CA 1
ATOM 648 C C . THR A 1 91 ? -7.994 8.891 4.945 1.00 93.50 91 THR A C 1
ATOM 650 O O . THR A 1 91 ? -7.954 9.111 3.734 1.00 93.50 91 THR A O 1
ATOM 653 N N . ARG A 1 92 ? -9.138 8.704 5.610 1.00 94.44 92 ARG A N 1
ATOM 654 C CA . ARG A 1 92 ? -10.464 8.749 4.984 1.00 94.44 92 ARG A CA 1
ATOM 655 C C . ARG A 1 92 ? -10.704 10.064 4.243 1.00 94.44 92 ARG A C 1
ATOM 657 O O . ARG A 1 92 ? -11.019 10.051 3.056 1.00 94.44 92 ARG A O 1
ATOM 664 N N . ARG A 1 93 ? -10.455 11.206 4.900 1.00 94.00 93 ARG A N 1
ATOM 665 C CA . ARG A 1 93 ? -10.561 12.533 4.264 1.00 94.00 93 ARG A CA 1
ATOM 666 C C . ARG A 1 93 ? -9.613 12.690 3.075 1.00 94.00 93 ARG A C 1
ATOM 668 O O . ARG A 1 93 ? -10.038 13.189 2.039 1.00 94.00 93 ARG A O 1
ATOM 675 N N . LYS A 1 94 ? -8.354 12.252 3.203 1.00 91.38 94 LYS A N 1
ATOM 676 C CA . LYS A 1 94 ? -7.350 12.344 2.127 1.00 91.38 94 LYS A CA 1
ATOM 677 C C . LYS A 1 94 ? -7.772 11.580 0.866 1.00 91.38 94 LYS A C 1
ATOM 679 O O . LYS A 1 94 ? -7.434 12.008 -0.231 1.00 91.38 94 LYS A O 1
ATOM 684 N N . LEU A 1 95 ? -8.493 10.472 1.025 1.00 89.88 95 LEU A N 1
ATOM 685 C CA . LEU A 1 95 ? -8.929 9.604 -0.074 1.00 89.88 95 LEU A CA 1
ATOM 686 C C . LEU A 1 95 ? -10.358 9.886 -0.556 1.00 89.88 95 LEU A C 1
ATOM 688 O O . LEU A 1 95 ? -10.868 9.152 -1.394 1.00 89.88 95 LEU A O 1
ATOM 692 N N . GLY A 1 96 ? -11.016 10.928 -0.039 1.00 91.94 96 GLY A N 1
ATOM 693 C CA . GLY A 1 96 ? -12.395 11.251 -0.417 1.00 91.94 96 GLY A CA 1
ATOM 694 C C . GLY A 1 96 ? -13.433 10.247 0.097 1.00 91.94 96 GLY A C 1
ATOM 695 O O . GLY A 1 96 ? -14.552 10.212 -0.405 1.00 91.94 96 GLY A O 1
ATOM 696 N N . LEU A 1 97 ? -13.084 9.450 1.109 1.00 86.19 97 LEU A N 1
ATOM 697 C CA . LEU A 1 97 ? -13.957 8.467 1.748 1.00 86.19 97 LEU A CA 1
ATOM 698 C C . LEU A 1 97 ? -14.652 9.122 2.947 1.00 86.19 97 LEU A C 1
ATOM 700 O O . LEU A 1 97 ? -14.334 8.842 4.106 1.00 86.19 97 LEU A O 1
ATOM 704 N N . ALA A 1 98 ? -15.551 10.073 2.684 1.00 72.00 98 ALA A N 1
ATOM 705 C CA . ALA A 1 98 ? -16.381 10.647 3.743 1.00 72.00 98 ALA A CA 1
ATOM 706 C C . ALA A 1 98 ? -17.232 9.552 4.419 1.00 72.00 98 ALA A C 1
ATOM 708 O O . ALA A 1 98 ? -17.457 8.484 3.845 1.00 72.00 98 ALA A O 1
ATOM 709 N N . ALA A 1 99 ? -17.617 9.784 5.677 1.00 58.97 99 ALA A N 1
ATOM 710 C CA . ALA A 1 99 ? -18.682 9.008 6.309 1.00 58.97 99 ALA A CA 1
ATOM 711 C C . ALA A 1 99 ? -20.029 9.372 5.674 1.00 58.97 99 ALA A C 1
ATOM 713 O O . ALA A 1 99 ? -20.199 10.573 5.354 1.00 58.97 99 ALA A O 1
#

Mean predicted aligned error: 11.16 Å

Radius of gyration: 25.78 Å; Cα contacts (8 Å, |Δi|>4): 118; chains: 1; bounding box: 71×47×63 Å

Solvent-accessible surface area (backbone atoms only — not comparable to full-atom values): 6534 Å² total; per-residue (Å²): 140,90,82,85,81,81,81,84,82,81,81,80,80,83,85,74,86,78,83,82,63,80,60,49,77,45,74,58,54,57,97,82,53,85,54,71,47,79,45,77,63,69,68,97,61,35,88,81,57,70,67,44,39,39,34,55,73,40,59,46,38,39,36,41,43,30,76,93,42,59,90,78,34,48,75,50,75,51,69,48,74,94,36,56,44,68,62,46,68,69,60,29,58,75,70,70,50,71,134

Secondary structure (DSSP, 8-state):
----------------S---PPPEEEE--GGG--EEEEE---STTTTT---EEEEESSEEEEEEE-TT-GGG-EEEEEE-GGGEEES-HHHHHHTT---

Foldseek 3Di:
DDDDDDDDDDDDPPDDDDDQDDFDKDKDDLVPDWDKDWAQDDDPCNVVDFIKMKTFPDKIWMWGDDPVCRVPIDIDMDGDPVRIDMPDVVVCVVVVRDD

Nearest PDB structures (foldseek):
  7bwl-assembly1_A  TM=6.877E-01  e=1.040E-01  Pseudomonas aeruginosa PAO1
  1y0g-assembly2_D  TM=6.578E-01  e=1.254E-01  Escherichia coli
  2qxv-assembly1_A  TM=3.121E-01  e=8.174E+00  Mus musculus